Protein AF-A0A934Y9X2-F1 (afd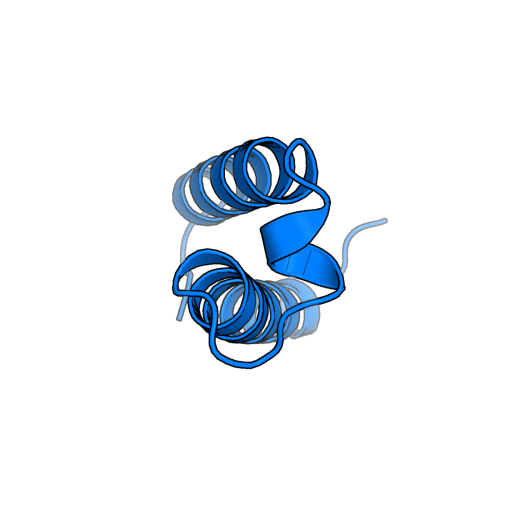b_monomer)

Solvent-accessible surface area (backbone atoms only — not comparable to full-atom values): 3086 Å² total; per-residue (Å²): 127,56,87,47,71,68,54,46,52,54,49,52,57,50,45,57,60,43,66,74,38,63,58,29,72,75,33,77,84,33,69,48,22,51,50,46,52,56,51,49,54,37,47,52,61,38,34,75,80,51,71,82,130

pLDDT: mean 94.79, std 7.42, range [59.81, 98.62]

Secondary structure (DSSP, 8-state):
---SHHHHHHHHHHHHHHHTSTHHHH-TTSHHHHHHHHHHHHHHHHHHHS---

Nearest PDB structures (foldseek):
  6snr-assembly1_A  TM=7.167E-01  e=4.704E+00  Staphylococcus aureus

Foldseek 3Di:
DDDDPVSLVVLVVLLVVLVVDCCLVPPCPDPNVVSNVVSVVVNVVVCVVVPDD

Mean predicted aligned error: 2.78 Å

Sequence (53 aa):
MIQFEQEYNTTVERMEKLLQDSNNIENHDSKGFIELNLLSDLVADYEMYHPVK

Structure (mmCIF, N/CA/C/O backbone):
data_AF-A0A934Y9X2-F1
#
_entry.id   AF-A0A934Y9X2-F1
#
loop_
_atom_site.group_PDB
_atom_site.id
_atom_site.type_symbol
_atom_site.label_atom_id
_atom_site.label_alt_id
_atom_site.label_comp_id
_atom_site.label_asym_id
_atom_site.label_entity_id
_atom_site.label_seq_id
_atom_site.pdbx_PDB_ins_code
_atom_site.Cartn_x
_atom_site.Cartn_y
_atom_site.Cartn_z
_atom_site.occupancy
_atom_site.B_iso_or_equiv
_atom_site.auth_seq_id
_atom_site.auth_comp_id
_atom_site.auth_asym_id
_atom_site.auth_atom_id
_atom_site.pdbx_PDB_model_num
ATOM 1 N N . MET A 1 1 ? 1.670 0.534 -11.328 1.00 76.56 1 MET A N 1
ATOM 2 C CA . MET A 1 1 ? 2.987 -0.122 -11.401 1.00 76.56 1 MET A CA 1
ATOM 3 C C . MET A 1 1 ? 4.045 0.87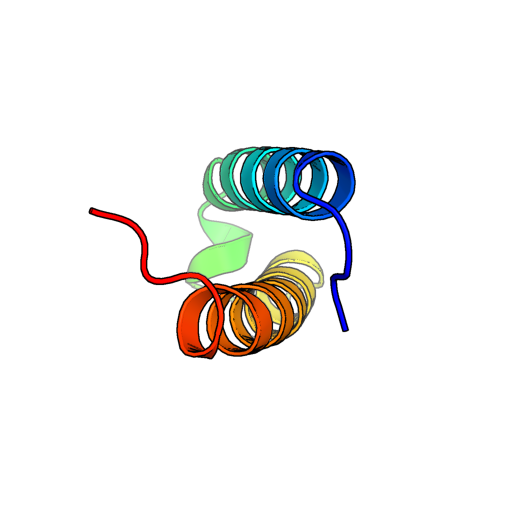2 -10.991 1.00 76.56 1 MET A C 1
ATOM 5 O O . MET A 1 1 ? 4.108 1.941 -11.587 1.00 76.56 1 MET A O 1
ATOM 9 N N . ILE A 1 2 ? 4.815 0.511 -9.973 1.00 93.19 2 ILE A N 1
ATOM 10 C CA . ILE A 1 2 ? 6.058 1.179 -9.585 1.00 93.19 2 ILE A CA 1
ATOM 11 C C . ILE A 1 2 ? 7.095 0.888 -10.676 1.00 93.19 2 ILE A C 1
ATOM 13 O O . ILE A 1 2 ? 7.160 -0.238 -11.170 1.00 93.19 2 ILE A O 1
ATOM 17 N N . GLN A 1 3 ? 7.866 1.891 -11.085 1.00 91.44 3 GLN A N 1
ATOM 18 C CA . GLN A 1 3 ? 8.879 1.753 -12.137 1.00 91.44 3 GLN A CA 1
ATOM 19 C C . GLN A 1 3 ? 10.284 2.076 -11.640 1.00 91.44 3 GLN A C 1
ATOM 21 O O . GLN A 1 3 ? 11.255 1.525 -12.155 1.00 91.44 3 GLN A O 1
ATOM 26 N N . PHE A 1 4 ? 10.395 2.954 -10.643 1.00 94.75 4 PHE A N 1
ATOM 27 C CA . PHE A 1 4 ? 11.675 3.427 -10.130 1.00 94.75 4 PHE A CA 1
ATOM 28 C C . PHE A 1 4 ? 11.852 3.085 -8.649 1.00 94.75 4 PHE A C 1
ATOM 30 O O . PHE A 1 4 ? 10.903 3.117 -7.868 1.00 94.75 4 PHE A O 1
ATOM 37 N N . GLU A 1 5 ? 13.098 2.857 -8.233 1.00 95.00 5 GLU A N 1
ATOM 38 C CA . GLU A 1 5 ? 13.449 2.558 -6.836 1.00 95.00 5 GLU A CA 1
ATOM 39 C C . GLU A 1 5 ? 12.970 3.646 -5.856 1.00 95.00 5 GLU A C 1
ATOM 41 O O . GLU A 1 5 ? 12.538 3.352 -4.746 1.00 95.00 5 GLU A O 1
ATOM 46 N N . GLN A 1 6 ? 12.968 4.916 -6.270 1.00 97.06 6 GLN A N 1
ATOM 47 C CA . GLN A 1 6 ? 12.457 6.007 -5.436 1.00 97.06 6 GLN A CA 1
ATOM 48 C C . GLN A 1 6 ? 10.948 5.880 -5.156 1.00 97.06 6 GLN A C 1
ATOM 50 O O . GLN A 1 6 ? 10.498 6.179 -4.047 1.00 97.06 6 GLN A O 1
ATOM 55 N N . GLU A 1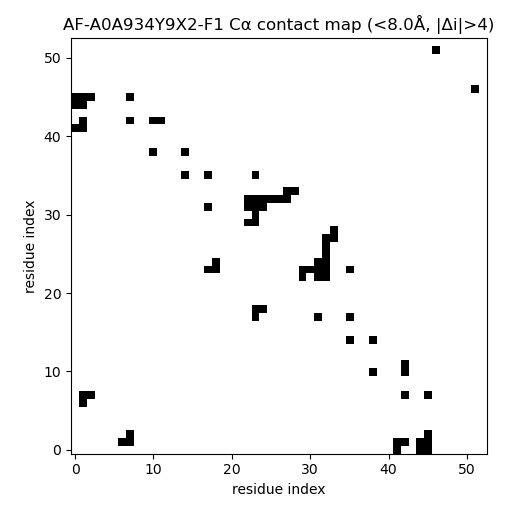 7 ? 10.160 5.442 -6.140 1.00 97.38 7 GLU A N 1
ATOM 56 C CA . GLU A 1 7 ? 8.721 5.201 -5.981 1.00 97.38 7 GLU A CA 1
ATOM 57 C C . GLU A 1 7 ? 8.471 3.990 -5.080 1.00 97.38 7 GLU A C 1
ATOM 59 O O . GLU A 1 7 ? 7.586 4.038 -4.225 1.00 97.38 7 GLU A O 1
ATOM 64 N N . TYR A 1 8 ? 9.288 2.943 -5.227 1.00 97.12 8 TYR A N 1
ATOM 65 C CA . TYR A 1 8 ? 9.298 1.788 -4.333 1.00 97.12 8 TYR A CA 1
ATOM 66 C C . TYR A 1 8 ? 9.551 2.214 -2.881 1.00 97.12 8 TYR A C 1
ATOM 68 O O . TYR A 1 8 ? 8.702 1.987 -2.023 1.00 97.12 8 TYR A O 1
ATOM 76 N N . ASN A 1 9 ? 10.646 2.933 -2.619 1.00 97.44 9 ASN A N 1
ATOM 77 C CA . ASN A 1 9 ? 11.005 3.387 -1.272 1.00 97.44 9 ASN A CA 1
ATOM 78 C C . ASN A 1 9 ? 9.915 4.279 -0.660 1.00 97.44 9 ASN A C 1
ATOM 80 O O . ASN A 1 9 ? 9.507 4.074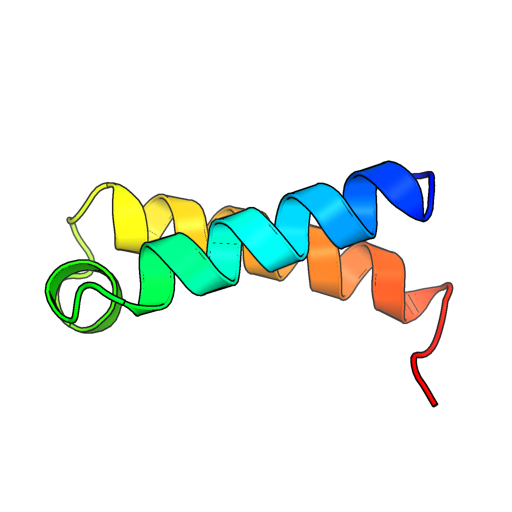 0.479 1.00 97.44 9 ASN A O 1
ATOM 84 N N . THR A 1 10 ? 9.370 5.217 -1.442 1.00 98.25 10 THR A N 1
ATOM 85 C CA . THR A 1 10 ? 8.261 6.080 -0.996 1.00 98.25 10 THR A CA 1
ATOM 86 C C . THR A 1 10 ? 7.012 5.261 -0.644 1.00 98.25 10 THR A C 1
ATOM 88 O O . THR A 1 10 ? 6.306 5.575 0.316 1.00 98.25 10 THR A O 1
ATOM 91 N N . THR A 1 11 ? 6.732 4.208 -1.416 1.00 98.12 11 THR A N 1
ATOM 92 C CA . THR A 1 11 ? 5.595 3.309 -1.185 1.00 98.12 11 THR A CA 1
ATOM 93 C C . THR A 1 11 ? 5.784 2.505 0.100 1.00 98.12 11 THR A C 1
ATOM 95 O O . THR A 1 11 ? 4.879 2.478 0.934 1.00 98.12 11 THR A O 1
ATOM 98 N N . VAL A 1 12 ? 6.971 1.930 0.309 1.00 97.88 12 VAL A N 1
ATOM 99 C CA . VAL A 1 12 ? 7.312 1.182 1.529 1.00 97.88 12 VAL A CA 1
ATOM 100 C C . VAL A 1 12 ? 7.217 2.078 2.766 1.00 97.88 12 VAL A C 1
ATOM 102 O O . VAL A 1 12 ? 6.529 1.723 3.719 1.00 97.88 12 VAL A O 1
ATOM 105 N N . GLU A 1 13 ? 7.784 3.288 2.737 1.00 98.50 13 GLU A N 1
ATOM 106 C CA . GLU A 1 13 ? 7.674 4.249 3.848 1.00 98.50 13 GLU A CA 1
ATOM 107 C C . GLU A 1 13 ? 6.213 4.601 4.187 1.00 98.50 13 GLU A C 1
ATOM 109 O O . GLU A 1 13 ? 5.856 4.848 5.346 1.00 98.50 13 GLU A O 1
ATOM 114 N N . ARG A 1 14 ? 5.336 4.666 3.176 1.00 98.31 14 ARG A N 1
ATOM 115 C CA . ARG A 1 14 ? 3.904 4.892 3.395 1.00 98.31 14 ARG A CA 1
ATOM 116 C C . ARG A 1 14 ? 3.254 3.686 4.068 1.00 98.31 14 ARG A C 1
ATOM 118 O O . ARG A 1 14 ? 2.469 3.887 4.997 1.00 98.31 14 ARG A O 1
ATOM 125 N N . MET A 1 15 ? 3.586 2.472 3.634 1.00 98.50 15 MET A N 1
ATOM 126 C CA . MET A 1 15 ? 3.102 1.240 4.258 1.00 98.50 15 MET A CA 1
ATOM 127 C C . MET A 1 15 ? 3.539 1.158 5.722 1.00 98.50 15 MET A C 1
ATOM 129 O O . MET A 1 15 ? 2.697 0.928 6.586 1.00 98.50 15 MET A O 1
ATOM 133 N N . GLU A 1 16 ? 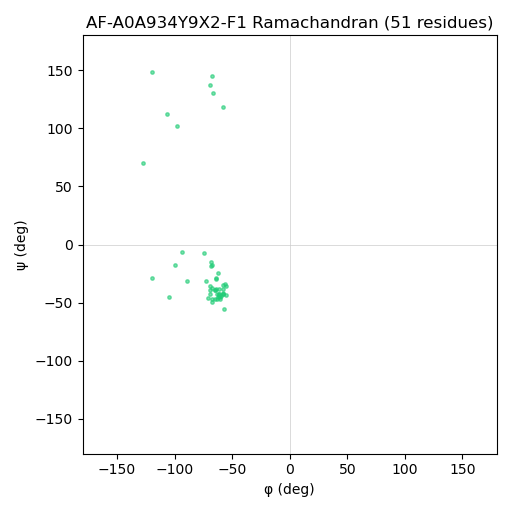4.803 1.455 6.031 1.00 98.38 16 GLU A N 1
ATOM 134 C CA . GLU A 1 16 ? 5.311 1.490 7.409 1.00 98.38 16 GLU A CA 1
ATOM 135 C C . GLU A 1 16 ? 4.500 2.441 8.299 1.00 98.38 16 GLU A C 1
ATOM 137 O O . GLU A 1 16 ? 4.130 2.081 9.414 1.00 98.38 16 GLU A O 1
ATOM 142 N N . LYS A 1 17 ? 4.153 3.635 7.799 1.00 98.62 17 LYS A N 1
ATOM 143 C CA . LYS A 1 17 ? 3.301 4.591 8.530 1.00 98.62 17 LYS A CA 1
ATOM 144 C C . LYS A 1 17 ? 1.880 4.071 8.743 1.00 98.62 17 LYS A C 1
ATOM 146 O O . LYS A 1 17 ? 1.308 4.305 9.801 1.00 98.62 17 LYS A O 1
ATOM 151 N N . LEU A 1 18 ? 1.294 3.398 7.753 1.00 98.50 18 LEU A N 1
ATOM 152 C CA . LEU A 1 18 ? -0.050 2.822 7.871 1.00 98.50 18 LEU A CA 1
ATOM 153 C C . LEU A 1 18 ? -0.092 1.672 8.883 1.00 98.50 18 LEU A C 1
ATOM 155 O O . LEU A 1 18 ? -1.060 1.577 9.636 1.00 98.50 18 LEU A O 1
ATOM 159 N N . LEU A 1 19 ? 0.966 0.857 8.931 1.00 98.25 19 LEU A N 1
ATOM 160 C CA . LEU A 1 19 ? 1.120 -0.274 9.851 1.00 98.25 19 LEU A CA 1
ATOM 161 C C . LEU A 1 19 ? 1.292 0.143 11.321 1.00 98.25 19 LEU A C 1
ATOM 163 O O . LEU A 1 19 ? 1.123 -0.690 12.207 1.00 98.25 19 LEU A O 1
ATOM 167 N N . GLN A 1 20 ? 1.597 1.415 11.606 1.00 98.25 20 GLN A N 1
ATOM 168 C CA . GLN A 1 20 ? 1.645 1.928 12.983 1.00 98.25 20 GLN A CA 1
ATOM 169 C C . GLN A 1 20 ? 0.263 2.001 13.651 1.00 98.25 20 GLN A C 1
ATOM 171 O O . GLN A 1 20 ? 0.187 2.091 14.875 1.00 98.25 20 GLN A O 1
ATOM 176 N N . ASP A 1 21 ? -0.819 1.973 12.872 1.00 98.06 21 ASP A N 1
ATOM 177 C CA . ASP A 1 21 ? -2.192 1.990 13.372 1.00 98.06 21 ASP A CA 1
ATOM 178 C C . ASP A 1 21 ? -2.823 0.600 13.220 1.00 98.06 21 ASP A C 1
ATOM 180 O O . ASP A 1 21 ? -3.092 0.138 12.109 1.00 98.06 21 ASP A O 1
ATOM 184 N N . SER A 1 22 ? -3.093 -0.065 14.348 1.00 97.56 22 SER A N 1
ATOM 185 C CA . SER A 1 22 ? -3.674 -1.412 14.372 1.00 97.56 22 SER A CA 1
ATOM 186 C C . SER A 1 22 ? -5.065 -1.476 13.736 1.00 97.56 22 SER A C 1
ATOM 188 O O . SER A 1 22 ? -5.450 -2.523 13.216 1.00 97.56 22 SER A O 1
ATOM 190 N N . ASN A 1 23 ? -5.804 -0.361 13.686 1.00 98.06 23 ASN A N 1
ATOM 191 C CA . ASN A 1 23 ? -7.084 -0.311 12.984 1.00 98.06 23 ASN A CA 1
ATOM 192 C C . ASN A 1 23 ? -6.905 -0.532 11.471 1.00 98.06 23 ASN A C 1
ATOM 194 O O . ASN A 1 23 ? -7.777 -1.124 10.846 1.00 98.06 23 ASN A O 1
ATOM 198 N N . ASN A 1 24 ? -5.768 -0.152 10.881 1.00 98.25 24 ASN A N 1
ATOM 199 C CA . ASN A 1 24 ? -5.487 -0.417 9.465 1.00 98.25 24 ASN A CA 1
ATOM 200 C C . ASN A 1 24 ? -5.132 -1.884 9.179 1.00 98.25 24 ASN A C 1
ATOM 202 O O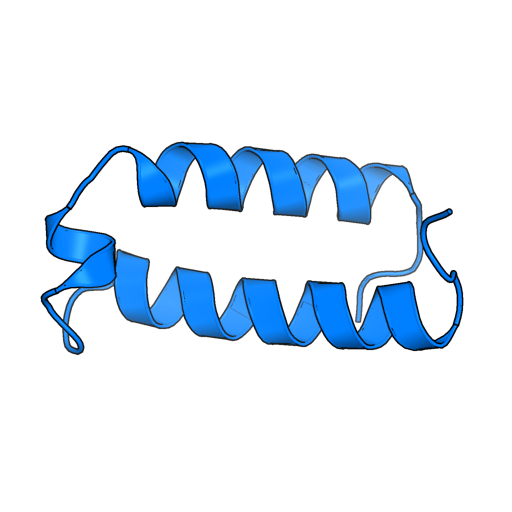 . ASN A 1 24 ? -4.996 -2.256 8.020 1.00 98.25 24 ASN A O 1
ATOM 206 N N . ILE A 1 25 ? -4.974 -2.712 10.213 1.00 96.19 25 ILE A N 1
ATOM 207 C CA . ILE A 1 25 ? -4.644 -4.137 10.096 1.00 96.19 25 ILE A CA 1
ATOM 208 C C . ILE A 1 25 ? -5.887 -4.985 10.382 1.00 96.19 25 ILE A C 1
ATOM 210 O O . ILE A 1 25 ? -6.183 -5.924 9.652 1.00 96.19 25 ILE A O 1
ATOM 214 N N . GLU A 1 26 ? -6.627 -4.642 11.435 1.00 95.75 26 GLU A N 1
ATOM 215 C CA . GLU A 1 26 ? -7.752 -5.444 11.926 1.00 95.75 26 GLU A CA 1
ATOM 216 C C . GLU A 1 26 ? -9.087 -5.073 11.268 1.00 95.75 26 GLU A C 1
ATOM 218 O O . GLU A 1 26 ? -9.963 -5.923 11.106 1.00 95.75 26 GLU A O 1
ATOM 223 N N . ASN A 1 27 ? -9.268 -3.806 10.885 1.00 97.25 27 ASN A N 1
ATOM 224 C CA . ASN A 1 27 ? -10.516 -3.328 10.307 1.00 97.25 27 ASN A CA 1
ATOM 225 C C . ASN A 1 27 ? -10.425 -3.298 8.783 1.00 97.25 27 ASN A C 1
ATOM 227 O O . ASN A 1 27 ? -9.883 -2.358 8.194 1.00 97.25 27 ASN A O 1
ATOM 231 N N . HIS A 1 28 ? -11.030 -4.305 8.157 1.00 97.00 28 HIS A N 1
ATOM 232 C CA . HIS A 1 28 ? -10.986 -4.493 6.710 1.00 97.00 28 HIS A CA 1
ATOM 233 C C . HIS A 1 28 ? -11.731 -3.400 5.919 1.00 97.00 28 HIS A C 1
ATOM 235 O O . HIS A 1 28 ? -11.471 -3.218 4.731 1.00 97.00 28 HIS A O 1
ATOM 241 N N . ASP A 1 29 ? -12.607 -2.638 6.580 1.00 97.12 29 ASP A N 1
ATOM 242 C CA . ASP A 1 29 ? -13.327 -1.505 5.989 1.00 97.12 29 ASP A CA 1
ATOM 243 C C . ASP A 1 29 ? -12.601 -0.168 6.213 1.00 97.12 29 ASP A C 1
ATOM 245 O O . ASP A 1 29 ? -13.019 0.882 5.707 1.00 97.12 29 ASP A O 1
ATOM 249 N N . SER A 1 30 ? -11.517 -0.163 6.995 1.00 98.25 30 SER A N 1
ATOM 250 C CA . SER A 1 30 ? -10.740 1.050 7.215 1.00 98.25 30 SER A CA 1
ATOM 251 C C . SER A 1 30 ? -10.041 1.476 5.926 1.00 98.25 30 SER A C 1
ATOM 253 O O . SER A 1 30 ? -9.558 0.666 5.131 1.00 98.25 30 SER A O 1
ATOM 255 N N . LYS A 1 31 ? -9.933 2.793 5.732 1.00 98.38 31 LYS A N 1
ATOM 256 C CA . LYS A 1 31 ? -9.222 3.343 4.573 1.00 98.38 31 LYS A CA 1
ATOM 257 C C . LYS A 1 31 ? -7.773 2.864 4.519 1.00 98.38 31 LYS A C 1
ATOM 259 O O . LYS A 1 31 ? -7.288 2.591 3.429 1.00 98.38 31 LYS A O 1
ATOM 264 N N . GLY A 1 32 ? -7.104 2.752 5.668 1.00 98.38 32 GLY A N 1
ATOM 265 C CA . GLY A 1 32 ? -5.715 2.315 5.708 1.00 98.38 32 GLY A CA 1
ATOM 266 C C . GLY A 1 32 ? -5.540 0.826 5.429 1.00 98.38 32 GLY A C 1
ATOM 267 O O . GLY A 1 32 ? -4.551 0.478 4.799 1.00 98.38 32 GLY A O 1
ATOM 268 N N . PHE A 1 33 ? -6.500 -0.036 5.781 1.00 98.56 33 PHE A N 1
ATOM 269 C CA . PHE A 1 33 ? -6.471 -1.441 5.355 1.00 98.56 33 PHE A CA 1
ATOM 270 C C . PHE A 1 33 ? -6.602 -1.572 3.837 1.00 98.56 33 PHE A C 1
ATOM 272 O O . PHE A 1 33 ? -5.825 -2.276 3.192 1.00 98.56 33 PHE A O 1
ATOM 279 N N . ILE A 1 34 ? -7.562 -0.861 3.239 1.00 98.56 34 ILE A N 1
ATOM 280 C CA . ILE A 1 34 ? -7.739 -0.853 1.781 1.00 98.56 34 ILE A CA 1
ATOM 281 C C . ILE A 1 34 ? -6.479 -0.300 1.097 1.00 98.56 34 ILE A C 1
ATOM 283 O O . ILE A 1 34 ? -6.000 -0.881 0.126 1.00 98.56 34 ILE A O 1
ATOM 287 N N . GLU A 1 35 ? -5.915 0.792 1.622 1.00 98.50 35 GLU A N 1
ATOM 288 C CA . GLU A 1 35 ? -4.679 1.388 1.108 1.00 98.50 35 GLU A CA 1
ATOM 289 C C . GLU A 1 35 ? -3.491 0.422 1.228 1.00 98.50 35 GLU A C 1
ATOM 291 O O . GLU A 1 35 ? -2.773 0.234 0.251 1.00 98.50 35 GLU A O 1
ATOM 296 N N . LEU A 1 36 ? -3.316 -0.252 2.369 1.00 98.50 36 LEU A N 1
ATOM 297 C CA . LEU A 1 36 ? -2.256 -1.244 2.568 1.00 98.50 36 LEU A CA 1
ATOM 298 C C . LEU A 1 36 ? -2.322 -2.379 1.547 1.00 98.50 36 LEU A C 1
ATOM 300 O O . LEU A 1 36 ? -1.280 -2.755 1.015 1.00 98.50 36 LEU A O 1
ATOM 304 N N . ASN A 1 37 ? -3.513 -2.894 1.235 1.00 98.06 37 ASN A N 1
ATOM 305 C CA . ASN A 1 37 ? -3.660 -3.942 0.222 1.00 98.06 37 ASN A CA 1
ATOM 306 C C . ASN A 1 37 ? -3.238 -3.447 -1.166 1.00 98.06 37 ASN A C 1
ATOM 308 O O . ASN A 1 37 ? -2.428 -4.090 -1.826 1.00 98.06 37 ASN A O 1
ATOM 312 N N . LEU A 1 38 ? -3.700 -2.260 -1.572 1.00 98.19 38 LEU A N 1
ATOM 313 C CA . LEU A 1 38 ? -3.330 -1.677 -2.866 1.00 98.19 38 LEU A CA 1
ATOM 314 C C . LEU A 1 38 ? -1.820 -1.427 -2.985 1.00 98.19 38 LEU A C 1
ATOM 316 O O . LEU A 1 38 ? -1.230 -1.691 -4.030 1.00 98.19 38 LEU A O 1
ATOM 320 N N . LEU A 1 39 ? -1.186 -0.908 -1.929 1.00 98.25 39 LEU A N 1
ATOM 321 C CA . LEU A 1 39 ? 0.259 -0.670 -1.924 1.00 98.25 39 LEU A CA 1
ATOM 322 C C . LEU A 1 39 ? 1.047 -1.987 -1.910 1.00 98.25 39 LEU A C 1
ATOM 324 O O . LEU A 1 39 ? 2.070 -2.077 -2.584 1.00 98.25 39 LEU A O 1
ATOM 328 N N . SER A 1 40 ? 0.550 -3.012 -1.211 1.00 96.9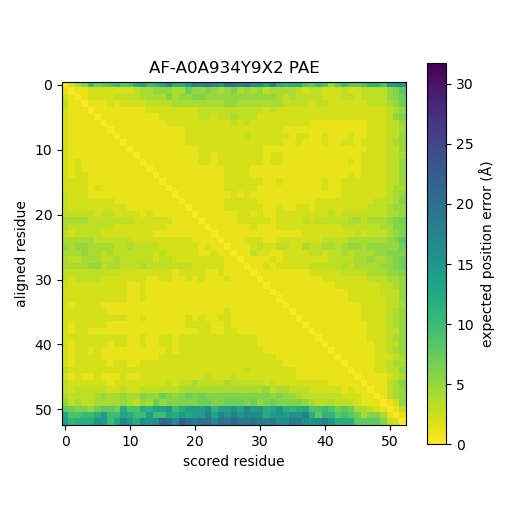4 40 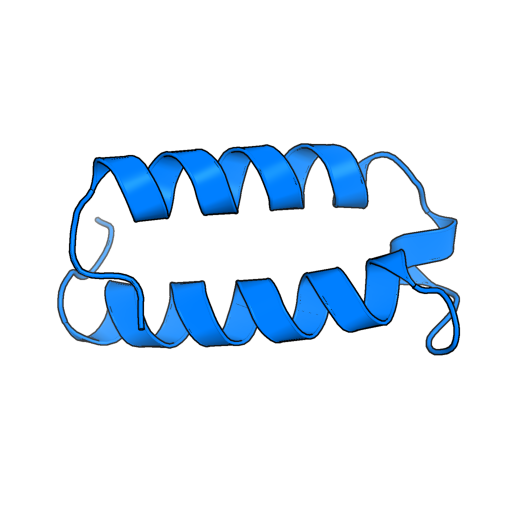SER A N 1
ATOM 329 C CA . SER A 1 40 ? 1.167 -4.345 -1.187 1.00 96.94 40 SER A CA 1
ATOM 330 C C . SER A 1 40 ? 1.168 -4.990 -2.571 1.00 96.94 40 SER A C 1
ATOM 332 O O . SER A 1 40 ? 2.198 -5.518 -2.982 1.00 96.94 40 SER A O 1
ATOM 334 N N . ASP A 1 41 ? 0.068 -4.881 -3.321 1.00 97.69 41 ASP A N 1
ATOM 335 C CA . ASP A 1 41 ? -0.005 -5.374 -4.702 1.00 97.69 41 ASP A CA 1
ATOM 336 C C . ASP A 1 41 ? 1.010 -4.652 -5.605 1.00 97.69 41 ASP A C 1
ATOM 338 O O . ASP A 1 41 ? 1.725 -5.278 -6.386 1.00 97.69 41 ASP A O 1
ATOM 342 N N . LEU A 1 42 ? 1.135 -3.327 -5.461 1.00 96.56 42 LEU A N 1
ATOM 343 C CA . LEU A 1 42 ? 2.094 -2.530 -6.233 1.00 96.56 42 LEU A CA 1
ATOM 344 C C . LEU A 1 42 ? 3.554 -2.883 -5.925 1.00 96.56 42 LEU A C 1
ATOM 346 O O . LEU A 1 42 ? 4.385 -2.880 -6.837 1.00 96.56 42 LEU A O 1
ATOM 350 N N . VAL A 1 43 ? 3.864 -3.147 -4.655 1.00 96.19 43 VAL A N 1
ATOM 351 C CA . VAL A 1 43 ? 5.191 -3.582 -4.208 1.00 96.19 43 VAL A CA 1
ATOM 352 C C . VAL A 1 43 ? 5.497 -4.977 -4.741 1.00 96.19 43 VAL A C 1
ATOM 354 O O . VAL A 1 43 ? 6.530 -5.154 -5.383 1.00 96.19 43 VAL A O 1
ATOM 357 N N . ALA A 1 44 ? 4.581 -5.931 -4.572 1.00 95.44 44 ALA A N 1
ATOM 358 C CA . ALA A 1 44 ? 4.756 -7.302 -5.044 1.00 95.44 44 ALA A CA 1
ATOM 359 C C . ALA A 1 44 ? 5.001 -7.363 -6.562 1.00 95.44 44 ALA A C 1
ATOM 361 O O . ALA A 1 44 ? 5.907 -8.064 -7.019 1.00 95.44 44 ALA A O 1
ATOM 362 N N . ASP A 1 45 ? 4.253 -6.573 -7.341 1.00 95.25 45 ASP A N 1
ATOM 363 C CA . ASP A 1 45 ? 4.456 -6.442 -8.787 1.00 95.25 45 ASP A CA 1
ATOM 364 C C . ASP A 1 45 ? 5.874 -5.958 -9.133 1.00 95.25 45 ASP A C 1
ATOM 366 O O . ASP A 1 45 ? 6.486 -6.449 -10.081 1.00 95.25 45 ASP A O 1
ATOM 370 N N . TYR A 1 46 ? 6.413 -4.991 -8.387 1.00 94.75 46 TYR A N 1
ATOM 371 C CA . TYR A 1 46 ? 7.757 -4.459 -8.625 1.00 94.75 46 TYR A CA 1
ATOM 372 C C . TYR A 1 46 ? 8.853 -5.460 -8.248 1.00 94.75 46 TYR A C 1
ATOM 374 O O . TYR A 1 46 ? 9.784 -5.679 -9.032 1.00 94.75 46 TYR A O 1
ATOM 382 N N . GLU A 1 47 ? 8.729 -6.086 -7.077 1.00 94.00 47 GLU A N 1
ATOM 383 C CA . GLU A 1 47 ? 9.686 -7.062 -6.545 1.00 94.00 47 GLU A CA 1
ATOM 384 C C . GLU A 1 47 ? 9.774 -8.324 -7.410 1.00 94.00 47 GLU A C 1
ATOM 386 O O . GLU A 1 47 ? 10.842 -8.928 -7.510 1.00 94.00 47 GLU A O 1
ATOM 391 N N . MET A 1 48 ? 8.693 -8.690 -8.111 1.00 92.19 48 MET A N 1
ATOM 392 C CA . MET A 1 48 ? 8.701 -9.794 -9.077 1.00 92.19 48 MET A CA 1
ATOM 393 C C . MET A 1 48 ? 9.779 -9.620 -10.162 1.00 92.19 48 MET A C 1
ATOM 395 O O . MET A 1 48 ? 10.381 -10.603 -10.599 1.00 92.19 48 MET A O 1
ATOM 399 N N . TYR A 1 49 ? 10.041 -8.382 -10.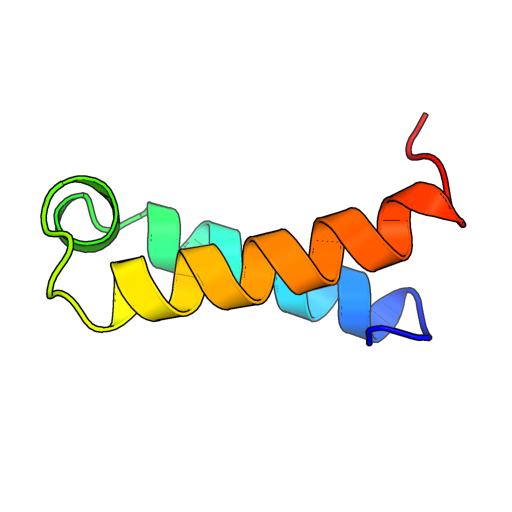590 1.00 89.62 49 TYR A N 1
ATOM 400 C CA . TYR A 1 49 ? 11.062 -8.059 -11.596 1.00 89.62 49 TYR A CA 1
ATOM 401 C C . TYR A 1 49 ? 12.373 -7.553 -10.979 1.00 89.62 49 TYR A C 1
ATOM 403 O O . TYR A 1 49 ? 13.413 -7.585 -11.639 1.00 89.62 49 TYR A O 1
ATOM 411 N N . HIS A 1 50 ? 12.333 -7.124 -9.718 1.00 87.00 50 HIS A N 1
ATOM 412 C CA . HIS A 1 50 ? 13.467 -6.604 -8.957 1.00 87.00 50 HIS A CA 1
ATOM 413 C C . HIS A 1 50 ? 13.583 -7.359 -7.627 1.00 87.00 50 HIS A C 1
ATOM 415 O O . HIS A 1 50 ? 13.290 -6.786 -6.578 1.00 87.00 50 HIS A O 1
ATOM 421 N N . PRO A 1 51 ? 13.979 -8.647 -7.647 1.00 76.19 51 PRO A N 1
ATOM 422 C CA . PRO A 1 51 ? 13.991 -9.469 -6.447 1.00 76.19 51 PRO A CA 1
ATOM 423 C C . PRO A 1 51 ? 14.881 -8.844 -5.374 1.00 76.19 51 PRO A C 1
ATOM 425 O O . PRO A 1 51 ? 16.092 -8.674 -5.561 1.00 76.19 51 PRO A O 1
ATOM 428 N N . VAL A 1 52 ? 14.254 -8.506 -4.251 1.00 71.62 52 VAL A N 1
ATOM 429 C CA . VAL A 1 52 ? 14.928 -8.022 -3.048 1.00 71.62 52 VAL A CA 1
ATOM 430 C C . VAL A 1 52 ? 15.768 -9.179 -2.494 1.00 71.62 52 VAL A C 1
ATOM 432 O O . VAL A 1 52 ? 15.293 -10.314 -2.421 1.00 71.62 52 VAL A O 1
ATOM 435 N N . LYS A 1 53 ? 17.047 -8.923 -2.200 1.00 59.81 53 LYS A N 1
ATOM 436 C CA . LYS A 1 53 ? 18.002 -9.931 -1.707 1.00 59.81 53 LYS A CA 1
ATOM 437 C C . LYS A 1 53 ? 18.033 -10.014 -0.192 1.00 59.81 53 LYS A C 1
ATOM 439 O O . LYS A 1 53 ? 17.929 -8.943 0.441 1.00 59.81 53 LYS A O 1
#

Radius of gyration: 11.61 Å; Cα contacts (8 Å, |Δi|>4): 39; chains: 1; bounding box: 31×16×26 Å